Protein AF-W7PWL3-F1 (afdb_monomer_lite)

Sequence (84 aa):
MRSDEFYMHRALDQAREGLAAGEVPVGAVVVDASGDIVGAGYNSPVSCHDPSAHAEVRALRDAGAGWATIGSTAARFTLPSSPA

Structure (mmCIF, N/CA/C/O backbone):
data_AF-W7PWL3-F1
#
_entry.id   AF-W7PWL3-F1
#
loop_
_atom_site.group_PDB
_atom_site.id
_atom_site.type_symbol
_atom_site.label_atom_id
_atom_site.label_alt_id
_atom_site.label_comp_id
_atom_site.label_asym_id
_atom_site.label_entity_id
_atom_site.label_seq_id
_atom_site.pdbx_PDB_ins_code
_atom_site.Cartn_x
_atom_site.Cartn_y
_atom_site.Cartn_z
_atom_site.occupancy
_atom_site.B_iso_or_equiv
_atom_site.auth_seq_id
_atom_site.auth_comp_id
_atom_site.auth_asym_id
_atom_site.auth_atom_id
_atom_site.pdbx_PDB_model_num
ATOM 1 N N . MET A 1 1 ? 10.059 4.275 -17.803 1.00 61.16 1 MET A N 1
ATOM 2 C CA . MET A 1 1 ? 9.922 4.706 -16.396 1.00 61.16 1 MET A CA 1
ATOM 3 C C . MET A 1 1 ? 8.871 5.806 -16.328 1.00 61.16 1 MET A C 1
ATOM 5 O O . MET A 1 1 ? 8.968 6.746 -17.111 1.00 61.16 1 MET A O 1
ATOM 9 N N . ARG A 1 2 ? 7.823 5.645 -15.510 1.00 81.94 2 ARG A N 1
ATOM 10 C CA . ARG A 1 2 ? 6.771 6.669 -15.345 1.00 81.94 2 ARG A CA 1
ATOM 11 C C . ARG A 1 2 ? 7.256 7.796 -14.422 1.00 81.94 2 ARG A C 1
ATOM 13 O O . ARG A 1 2 ? 8.291 7.641 -13.780 1.00 81.94 2 ARG A O 1
ATOM 20 N N . SER A 1 3 ? 6.536 8.918 -14.389 1.00 86.44 3 SER A N 1
ATOM 21 C CA . SER A 1 3 ? 6.858 10.049 -13.511 1.00 86.44 3 SER A CA 1
ATOM 22 C C . SER A 1 3 ? 6.584 9.725 -12.041 1.00 86.44 3 SER A C 1
ATOM 24 O O . SER A 1 3 ? 5.678 8.95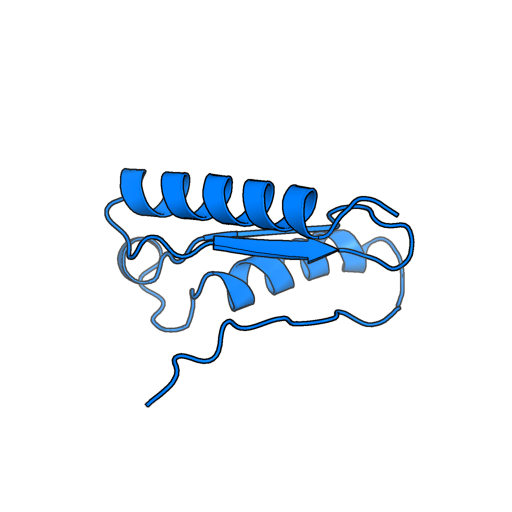3 -11.727 1.00 86.44 3 SER A O 1
ATOM 26 N N . ASP A 1 4 ? 7.315 10.374 -11.137 1.00 83.12 4 ASP A N 1
ATOM 27 C CA . ASP A 1 4 ? 7.085 10.262 -9.690 1.00 83.12 4 ASP A CA 1
ATOM 28 C C . ASP A 1 4 ? 5.645 10.643 -9.315 1.00 83.12 4 ASP A C 1
ATOM 30 O O . ASP A 1 4 ? 5.015 9.985 -8.491 1.00 83.12 4 ASP A O 1
ATOM 34 N N . GLU A 1 5 ? 5.076 11.637 -10.001 1.00 85.94 5 GLU A N 1
ATOM 35 C CA . GLU A 1 5 ? 3.678 12.058 -9.856 1.00 85.94 5 GLU A CA 1
ATOM 36 C C . GLU A 1 5 ? 2.683 10.924 -10.156 1.00 85.94 5 GLU A C 1
ATOM 38 O O . GLU A 1 5 ? 1.695 10.760 -9.441 1.00 85.94 5 GLU A O 1
ATOM 43 N N . PHE A 1 6 ? 2.964 10.077 -11.155 1.00 88.94 6 PHE A N 1
ATOM 44 C CA . PHE A 1 6 ? 2.128 8.911 -11.443 1.00 88.94 6 PHE A CA 1
ATOM 45 C C . PHE A 1 6 ? 2.110 7.932 -10.263 1.00 88.94 6 PHE A C 1
ATOM 47 O O . PHE A 1 6 ? 1.040 7.466 -9.870 1.00 88.94 6 PHE A O 1
ATOM 54 N N . TYR A 1 7 ? 3.271 7.620 -9.679 1.00 87.06 7 TYR A N 1
ATOM 55 C CA . TYR A 1 7 ? 3.342 6.695 -8.544 1.00 87.06 7 TYR A CA 1
ATOM 56 C C . TYR A 1 7 ? 2.742 7.306 -7.275 1.00 87.06 7 TYR A C 1
ATOM 58 O O . TYR A 1 7 ? 2.051 6.610 -6.532 1.00 87.06 7 TYR A O 1
ATOM 66 N N . MET A 1 8 ? 2.911 8.614 -7.072 1.00 88.50 8 MET A N 1
ATOM 67 C CA . MET A 1 8 ? 2.264 9.347 -5.985 1.00 88.50 8 MET A CA 1
ATOM 68 C C . MET A 1 8 ? 0.739 9.305 -6.098 1.00 88.50 8 MET A C 1
ATOM 70 O O . MET A 1 8 ? 0.064 9.065 -5.100 1.00 88.50 8 MET A O 1
ATOM 74 N N . HIS A 1 9 ? 0.174 9.446 -7.300 1.00 90.50 9 HIS A N 1
ATOM 75 C CA . HIS A 1 9 ? -1.266 9.263 -7.497 1.00 90.50 9 HIS A CA 1
ATOM 76 C C . HIS A 1 9 ? -1.734 7.851 -7.134 1.00 90.50 9 HIS A C 1
ATOM 78 O O . HIS A 1 9 ? -2.780 7.703 -6.509 1.00 90.50 9 HIS A O 1
ATOM 84 N N . ARG A 1 10 ? -0.943 6.818 -7.446 1.00 90.50 10 ARG A N 1
ATOM 85 C CA . ARG A 1 10 ? -1.264 5.433 -7.066 1.00 90.50 10 ARG A CA 1
ATOM 86 C C . ARG A 1 10 ? -1.188 5.197 -5.560 1.00 90.50 10 ARG A C 1
ATOM 88 O O . ARG A 1 10 ? -2.059 4.530 -5.011 1.00 90.50 10 ARG A O 1
ATOM 95 N N . ALA A 1 11 ? -0.208 5.786 -4.881 1.00 85.94 11 ALA A N 1
ATOM 96 C CA . ALA A 1 11 ? -0.145 5.771 -3.422 1.00 85.94 11 ALA A CA 1
ATOM 97 C C . ALA A 1 11 ? -1.349 6.500 -2.792 1.00 85.94 11 ALA A C 1
ATOM 99 O O . ALA A 1 11 ? -1.917 6.022 -1.812 1.00 85.94 11 ALA A O 1
ATOM 100 N N . LEU A 1 12 ? -1.793 7.615 -3.382 1.00 86.88 12 LEU A N 1
ATOM 101 C CA . LEU A 1 12 ? -2.994 8.329 -2.938 1.00 86.88 12 LEU A CA 1
ATOM 102 C C . LEU A 1 12 ? -4.278 7.518 -3.154 1.00 86.88 12 LEU A C 1
ATOM 104 O O . LEU A 1 12 ? -5.169 7.579 -2.311 1.00 86.88 12 LEU A O 1
ATOM 108 N N . ASP A 1 13 ? -4.380 6.744 -4.237 1.00 91.31 13 ASP A N 1
ATOM 109 C CA . ASP A 1 13 ? -5.507 5.826 -4.441 1.00 91.31 13 ASP A CA 1
ATOM 110 C C . ASP A 1 13 ? -5.580 4.785 -3.313 1.00 91.31 13 ASP A C 1
ATOM 112 O O . ASP A 1 13 ? -6.643 4.586 -2.731 1.00 91.31 13 ASP A O 1
ATOM 116 N N . GLN A 1 14 ? -4.442 4.215 -2.908 1.00 88.75 14 GLN A N 1
ATOM 117 C CA . GLN A 1 14 ? -4.368 3.314 -1.751 1.00 88.75 14 GLN A CA 1
ATOM 118 C C . GLN A 1 14 ? -4.734 4.021 -0.435 1.00 88.75 14 GLN A C 1
ATOM 120 O O . GLN A 1 14 ? -5.488 3.491 0.378 1.00 88.75 14 GLN A O 1
ATOM 125 N N . ALA A 1 15 ? -4.282 5.260 -0.230 1.00 84.75 15 ALA A N 1
ATOM 126 C CA . ALA A 1 15 ? -4.666 6.044 0.944 1.00 84.75 15 ALA A CA 1
ATOM 127 C C . ALA A 1 15 ? -6.189 6.284 1.021 1.00 84.75 15 ALA A C 1
ATOM 129 O O . ALA A 1 15 ? -6.758 6.275 2.114 1.00 84.75 15 ALA A O 1
ATOM 130 N N . ARG A 1 16 ? -6.862 6.463 -0.127 1.00 89.38 16 ARG A N 1
ATOM 131 C CA . ARG A 1 16 ? -8.329 6.580 -0.205 1.00 89.38 16 ARG A CA 1
ATOM 132 C C . ARG A 1 16 ? -9.029 5.275 0.167 1.00 89.38 16 ARG A C 1
ATOM 134 O O . ARG A 1 16 ? -10.060 5.330 0.831 1.00 89.38 16 ARG A O 1
ATOM 141 N N . GLU A 1 17 ? -8.477 4.127 -0.218 1.00 87.69 17 GLU A N 1
ATOM 142 C CA . GLU A 1 17 ? -8.989 2.815 0.206 1.00 87.69 17 GLU A CA 1
ATOM 143 C C . GLU A 1 17 ? -8.870 2.638 1.724 1.00 87.69 17 GLU A C 1
ATOM 145 O O . GLU A 1 17 ? -9.841 2.246 2.371 1.00 87.69 17 GLU A O 1
ATOM 150 N N . GLY A 1 18 ? -7.731 3.025 2.310 1.00 84.31 18 GLY A N 1
ATOM 151 C CA . GLY A 1 18 ? -7.554 3.049 3.765 1.00 84.31 18 GLY A CA 1
ATOM 152 C C . GLY A 1 18 ? -8.561 3.961 4.464 1.00 84.31 18 GLY A C 1
ATOM 153 O O . GLY A 1 18 ? -9.195 3.550 5.433 1.00 84.31 18 GLY A O 1
ATOM 154 N N . LEU A 1 19 ? -8.796 5.159 3.919 1.00 85.38 19 LEU A N 1
ATOM 155 C CA . LEU A 1 19 ? -9.812 6.074 4.441 1.00 85.38 19 LEU A CA 1
ATOM 156 C C . LEU A 1 19 ? -11.216 5.455 4.408 1.00 85.38 19 LEU A C 1
ATOM 158 O O . LEU A 1 19 ? -11.959 5.556 5.381 1.00 85.38 19 LEU A O 1
ATOM 162 N N . ALA A 1 20 ? -11.581 4.810 3.296 1.00 87.19 20 ALA A N 1
ATOM 163 C CA . ALA A 1 20 ? -12.871 4.141 3.145 1.00 87.19 20 ALA A CA 1
ATOM 164 C C . ALA A 1 20 ? -13.027 2.955 4.113 1.00 87.19 20 ALA A C 1
ATOM 166 O O . ALA A 1 20 ? -14.136 2.675 4.564 1.00 87.19 20 ALA A O 1
ATOM 167 N N . ALA A 1 21 ? -11.920 2.300 4.469 1.00 83.44 21 ALA A N 1
ATOM 168 C CA . ALA A 1 21 ? -11.867 1.256 5.488 1.00 83.44 21 ALA A CA 1
ATOM 169 C C . ALA A 1 21 ? -11.882 1.799 6.935 1.00 83.44 21 ALA A C 1
ATOM 171 O O . ALA A 1 21 ? -11.890 1.010 7.876 1.00 83.44 21 ALA A O 1
ATOM 172 N N . GLY A 1 22 ? -11.907 3.124 7.133 1.00 83.69 22 GLY A N 1
ATOM 173 C CA . GLY A 1 22 ? -11.873 3.750 8.459 1.00 83.69 22 GLY A CA 1
ATOM 174 C C . GLY A 1 22 ? -10.486 3.755 9.109 1.00 83.69 22 GLY A C 1
ATOM 175 O O . GLY A 1 22 ? -10.371 3.959 10.316 1.00 83.69 22 GLY A O 1
ATOM 176 N N . GLU A 1 23 ? -9.439 3.529 8.319 1.00 82.81 23 GLU A N 1
ATOM 177 C CA . GLU A 1 23 ? -8.046 3.515 8.753 1.00 82.81 23 GLU A CA 1
ATOM 178 C C . GLU A 1 23 ? -7.378 4.878 8.533 1.00 82.81 23 GLU A C 1
ATOM 180 O O . GLU A 1 23 ? -7.892 5.758 7.837 1.00 82.81 23 GLU A O 1
ATOM 185 N N . VAL A 1 24 ? -6.179 5.052 9.098 1.00 82.00 24 VAL A N 1
ATOM 186 C CA . VAL A 1 24 ? -5.349 6.229 8.799 1.00 82.00 24 VAL A CA 1
ATOM 187 C C . VAL A 1 24 ? -5.052 6.256 7.288 1.00 82.00 24 VAL A C 1
ATOM 189 O O . VAL A 1 24 ? -4.549 5.258 6.765 1.00 82.00 24 VAL A O 1
ATOM 192 N N . PRO A 1 25 ? -5.328 7.367 6.576 1.00 82.06 25 PRO A N 1
ATOM 193 C CA . PRO A 1 25 ? -5.240 7.444 5.118 1.00 82.06 25 PRO A CA 1
ATOM 194 C C . PRO A 1 25 ? -3.787 7.553 4.646 1.00 82.06 25 PRO A C 1
ATOM 196 O O . PRO A 1 25 ? -3.317 8.612 4.231 1.00 82.06 25 PRO A O 1
ATOM 199 N N . VAL A 1 26 ? -3.064 6.441 4.719 1.00 85.25 26 VAL A N 1
ATOM 200 C CA . VAL A 1 26 ? -1.687 6.301 4.240 1.00 85.25 26 VAL A CA 1
ATOM 201 C C . VAL A 1 26 ? -1.651 5.144 3.255 1.00 85.25 26 VAL A C 1
ATOM 203 O O . VAL A 1 26 ? -2.144 4.055 3.551 1.00 85.25 26 VAL A O 1
ATOM 206 N N . GLY A 1 27 ? -1.069 5.392 2.086 1.00 86.00 27 GLY A N 1
ATOM 207 C CA . GLY A 1 27 ? -0.899 4.415 1.020 1.00 86.00 27 GLY A CA 1
ATOM 208 C C . GLY A 1 27 ? 0.536 4.409 0.511 1.00 86.00 27 GLY A C 1
ATOM 209 O O . GLY A 1 27 ? 1.225 5.428 0.553 1.00 86.00 27 GLY A O 1
ATOM 210 N N . ALA A 1 28 ? 0.984 3.252 0.042 1.00 84.56 28 ALA A N 1
ATOM 211 C CA . ALA A 1 28 ? 2.323 3.017 -0.467 1.00 84.56 28 ALA A CA 1
ATOM 212 C C . ALA A 1 28 ? 2.269 2.111 -1.701 1.00 84.56 28 ALA A C 1
ATOM 214 O O . ALA A 1 28 ? 1.408 1.238 -1.821 1.00 84.56 28 ALA A O 1
ATOM 215 N N . VAL A 1 29 ? 3.215 2.315 -2.615 1.00 88.06 29 VAL A N 1
ATOM 216 C CA . VAL A 1 29 ? 3.419 1.470 -3.795 1.00 88.06 29 VAL A CA 1
ATOM 217 C C . VAL A 1 29 ? 4.900 1.138 -3.932 1.00 88.06 29 VAL A C 1
ATOM 219 O O . VAL A 1 29 ? 5.758 1.972 -3.647 1.00 88.06 29 VAL A O 1
ATOM 222 N N . VAL A 1 30 ? 5.201 -0.080 -4.367 1.00 86.88 30 VAL A N 1
ATOM 223 C CA . VAL A 1 30 ? 6.551 -0.551 -4.681 1.00 86.88 30 VAL A CA 1
ATOM 224 C C . VAL A 1 30 ? 6.672 -0.642 -6.190 1.00 86.88 30 VAL A C 1
ATOM 226 O O . VAL A 1 30 ? 5.831 -1.248 -6.851 1.00 86.88 30 VAL A O 1
ATOM 229 N N . VAL A 1 31 ? 7.727 -0.038 -6.726 1.00 85.81 31 VAL A N 1
ATOM 230 C CA . VAL A 1 31 ? 8.015 -0.000 -8.159 1.00 85.81 31 VAL A CA 1
ATOM 231 C C . VAL A 1 31 ? 9.325 -0.734 -8.409 1.00 85.81 31 VAL A C 1
ATOM 233 O O . VAL A 1 31 ? 10.289 -0.531 -7.668 1.00 85.81 31 VAL A O 1
ATOM 236 N N . ASP A 1 32 ? 9.363 -1.583 -9.431 1.00 85.31 32 ASP A N 1
ATOM 237 C CA . ASP A 1 32 ? 10.576 -2.290 -9.831 1.00 85.31 32 ASP A CA 1
ATOM 238 C C . ASP A 1 32 ? 11.495 -1.447 -10.737 1.00 85.31 32 ASP A C 1
ATOM 240 O O . ASP A 1 32 ? 11.215 -0.296 -11.086 1.00 85.31 32 ASP A O 1
ATOM 244 N N . ALA A 1 33 ? 12.623 -2.035 -11.139 1.00 81.75 33 ALA A N 1
ATOM 245 C CA . ALA A 1 33 ? 13.577 -1.392 -12.039 1.00 81.75 33 ALA A CA 1
ATOM 246 C C . ALA A 1 33 ? 13.029 -1.167 -13.466 1.00 81.75 33 ALA A C 1
ATOM 248 O O . ALA A 1 33 ? 13.540 -0.304 -14.182 1.00 81.75 33 ALA A O 1
ATOM 249 N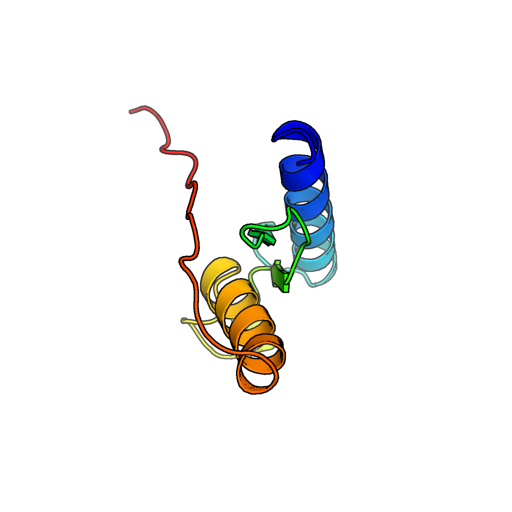 N . SER A 1 34 ? 11.993 -1.906 -13.876 1.00 82.81 34 SER A N 1
ATOM 250 C CA . SER A 1 34 ? 11.300 -1.743 -15.163 1.00 82.81 34 SER A CA 1
ATOM 251 C C . SER A 1 34 ? 10.329 -0.552 -15.141 1.00 82.81 34 SER A C 1
ATOM 253 O O . SER A 1 34 ? 9.993 0.012 -16.188 1.00 82.81 34 SER A O 1
ATOM 255 N N . GLY A 1 35 ? 9.944 -0.093 -13.945 1.00 83.44 35 GLY A N 1
ATOM 256 C CA . GLY A 1 35 ? 8.963 0.967 -13.730 1.00 83.44 35 GLY A CA 1
ATOM 257 C C . GLY A 1 35 ? 7.534 0.445 -13.573 1.00 83.44 35 GLY A C 1
ATOM 258 O O . GLY A 1 35 ? 6.587 1.219 -13.742 1.00 83.44 35 GLY A O 1
ATOM 259 N N . ASP A 1 36 ? 7.379 -0.842 -13.273 1.00 85.81 36 ASP A N 1
ATOM 260 C CA . ASP A 1 36 ? 6.096 -1.470 -13.002 1.00 85.81 36 ASP A CA 1
ATOM 261 C C . ASP A 1 36 ? 5.825 -1.494 -11.499 1.00 85.81 36 ASP A C 1
ATOM 263 O O . ASP A 1 36 ? 6.728 -1.654 -10.677 1.00 85.81 36 ASP A O 1
ATOM 267 N N . ILE A 1 37 ? 4.560 -1.295 -11.128 1.00 86.62 37 ILE A N 1
ATOM 268 C CA . ILE A 1 37 ? 4.140 -1.392 -9.730 1.00 86.62 37 ILE A CA 1
ATOM 269 C C . ILE A 1 37 ? 4.041 -2.875 -9.400 1.00 86.62 37 ILE A C 1
ATOM 271 O O . ILE A 1 37 ? 3.155 -3.564 -9.900 1.00 86.62 37 ILE A O 1
ATOM 275 N N . VAL A 1 38 ? 4.963 -3.346 -8.570 1.00 87.62 38 VAL A N 1
ATOM 276 C CA . VAL A 1 38 ? 5.050 -4.748 -8.153 1.00 87.62 38 VAL A CA 1
ATOM 277 C C . VAL A 1 38 ? 4.365 -5.007 -6.820 1.00 87.62 38 VAL A C 1
ATOM 279 O O . VAL A 1 38 ? 4.126 -6.161 -6.497 1.00 87.62 38 VAL A O 1
ATOM 282 N N . GLY A 1 39 ? 4.012 -3.962 -6.071 1.00 87.94 39 GLY A N 1
ATOM 283 C CA . GLY A 1 39 ? 3.177 -4.102 -4.885 1.00 87.94 39 GLY A CA 1
ATOM 284 C C . GLY A 1 39 ? 2.480 -2.808 -4.494 1.00 87.94 39 GLY A C 1
ATOM 285 O O . GLY A 1 39 ? 2.981 -1.714 -4.765 1.00 87.94 39 GLY A O 1
ATOM 286 N N . ALA A 1 40 ? 1.330 -2.926 -3.845 1.00 89.12 40 ALA A N 1
ATOM 287 C CA . ALA A 1 40 ? 0.569 -1.802 -3.314 1.00 89.12 40 ALA A CA 1
ATOM 288 C C . ALA A 1 40 ? 0.010 -2.127 -1.923 1.00 89.12 40 ALA A C 1
ATOM 290 O O . ALA A 1 40 ? -0.230 -3.282 -1.578 1.00 89.12 40 ALA A O 1
ATOM 291 N N . GLY A 1 41 ? -0.177 -1.106 -1.092 1.00 86.69 41 GLY A N 1
ATOM 292 C CA . GLY A 1 41 ? -0.761 -1.302 0.225 1.00 86.69 41 GLY A CA 1
ATOM 293 C C . GLY A 1 41 ? -1.202 -0.012 0.889 1.00 86.69 41 GLY A C 1
ATOM 294 O O . GLY A 1 41 ? -0.648 1.059 0.652 1.00 86.69 41 GLY A O 1
ATOM 295 N N . TYR A 1 42 ? -2.192 -0.136 1.765 1.00 87.06 42 TYR A N 1
ATOM 296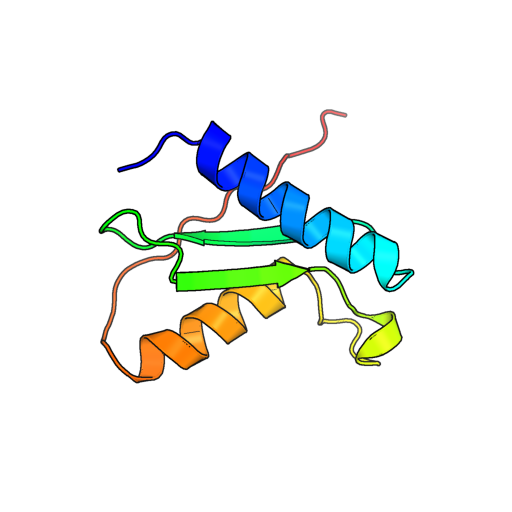 C CA . TYR A 1 42 ? -2.683 0.938 2.619 1.00 87.06 42 TYR A CA 1
ATOM 297 C C . TYR A 1 42 ? -2.632 0.521 4.084 1.00 87.06 42 TYR A C 1
ATOM 299 O O . TYR A 1 42 ? -2.648 -0.668 4.402 1.00 87.06 42 TYR A O 1
ATOM 307 N N . ASN A 1 43 ? -2.544 1.493 4.984 1.00 80.94 43 ASN A N 1
ATOM 308 C CA . ASN A 1 43 ? -2.477 1.239 6.417 1.00 80.94 43 ASN A CA 1
ATOM 309 C C . ASN A 1 43 ? -3.749 0.510 6.891 1.00 80.94 43 ASN A C 1
ATOM 311 O O . ASN A 1 43 ? -4.856 0.962 6.610 1.00 80.94 43 ASN A O 1
ATOM 315 N N . SER A 1 44 ? -3.611 -0.639 7.560 1.00 78.56 44 SER A N 1
ATOM 316 C CA . SER A 1 44 ? -4.750 -1.428 8.076 1.00 78.56 44 SER A CA 1
ATOM 317 C C . SER A 1 44 ? -4.532 -2.045 9.467 1.00 78.56 44 SER A C 1
ATOM 319 O O . SER A 1 44 ? -4.844 -3.222 9.667 1.00 78.56 44 SER A O 1
ATOM 321 N N . PRO A 1 45 ? -3.971 -1.314 10.445 1.00 73.12 45 PRO A N 1
ATOM 322 C CA . PRO A 1 45 ? -3.694 -1.861 11.766 1.00 73.12 45 PRO A CA 1
ATOM 323 C C . PRO A 1 45 ? -4.961 -2.233 12.539 1.00 73.12 45 PRO A C 1
ATOM 325 O O . PRO A 1 45 ? -4.938 -3.202 13.300 1.00 73.12 45 PRO A O 1
ATOM 328 N N . VAL A 1 46 ? -6.068 -1.505 12.344 1.00 70.75 46 VAL A N 1
ATOM 329 C CA . VAL A 1 46 ? -7.327 -1.772 13.053 1.00 70.75 46 VAL A CA 1
ATOM 330 C C . VAL A 1 46 ? -8.020 -3.001 12.462 1.00 70.75 46 VAL A C 1
ATOM 332 O O . VAL A 1 46 ? -8.419 -3.899 13.198 1.00 70.75 46 VAL A O 1
ATOM 335 N N . SER A 1 47 ? -8.091 -3.081 11.136 1.00 75.00 47 SER A N 1
ATOM 336 C CA . SER A 1 47 ? -8.789 -4.122 10.378 1.00 75.00 47 SER A CA 1
ATOM 337 C C . SER A 1 47 ? -8.048 -5.458 10.385 1.00 75.00 47 SER A C 1
ATOM 339 O O . SER A 1 47 ? -8.675 -6.514 10.403 1.00 75.00 47 SER A O 1
ATOM 341 N N . CYS A 1 48 ? -6.711 -5.435 10.376 1.00 71.44 48 CYS A N 1
ATOM 342 C CA . CYS A 1 48 ? -5.890 -6.645 10.434 1.00 71.44 48 CYS A CA 1
ATOM 343 C C . CYS A 1 48 ? -5.521 -7.062 11.866 1.00 71.44 48 CYS A C 1
ATOM 345 O O . CYS A 1 48 ? -4.853 -8.082 12.025 1.00 71.44 48 CYS A O 1
ATOM 347 N N . HIS A 1 49 ? -5.921 -6.291 12.890 1.00 73.38 49 HIS A N 1
ATOM 348 C CA . HIS A 1 49 ? -5.497 -6.476 14.287 1.00 73.38 49 HIS A CA 1
ATOM 349 C C . HIS A 1 49 ? -3.973 -6.640 14.447 1.00 73.38 49 HIS A C 1
ATOM 351 O O . HIS A 1 49 ? -3.492 -7.306 15.365 1.00 73.38 49 HIS A O 1
ATOM 357 N N . ASP A 1 50 ? -3.210 -6.032 13.540 1.00 72.19 50 ASP A N 1
ATOM 358 C CA . ASP A 1 50 ? -1.760 -6.141 13.460 1.00 72.19 50 ASP A CA 1
ATOM 359 C C . ASP A 1 50 ? -1.182 -4.721 13.529 1.00 72.19 50 ASP A C 1
ATOM 361 O O . ASP A 1 50 ? -1.270 -3.978 12.549 1.00 72.19 50 ASP A O 1
ATOM 365 N N . PRO A 1 51 ? -0.565 -4.317 14.655 1.00 73.12 51 PRO A N 1
ATOM 366 C CA . PRO A 1 51 ? 0.018 -2.984 14.794 1.00 73.12 51 PRO A CA 1
ATOM 367 C C . PRO A 1 51 ? 1.198 -2.743 13.835 1.00 73.12 51 PRO A C 1
ATOM 369 O O . PRO A 1 51 ? 1.672 -1.616 13.729 1.00 73.12 51 PRO A O 1
ATOM 372 N N . SER A 1 52 ? 1.686 -3.778 13.140 1.00 73.44 52 SER A N 1
ATOM 373 C CA . SER A 1 52 ? 2.712 -3.672 12.101 1.00 73.44 52 SER A CA 1
ATOM 374 C C . SER A 1 52 ? 2.153 -3.562 10.678 1.00 73.44 52 SER A C 1
ATOM 376 O O . SER A 1 52 ? 2.937 -3.362 9.749 1.00 73.44 52 SER A O 1
ATOM 378 N N . ALA A 1 53 ? 0.828 -3.646 10.480 1.00 76.00 53 ALA A N 1
ATOM 379 C CA . ALA A 1 53 ? 0.164 -3.571 9.172 1.00 76.00 53 ALA A CA 1
ATOM 380 C C . ALA A 1 53 ? 0.097 -2.141 8.598 1.00 76.00 53 ALA A C 1
ATOM 382 O O . ALA A 1 53 ? -0.934 -1.694 8.087 1.00 76.00 53 ALA A O 1
ATOM 383 N N . HIS A 1 54 ? 1.224 -1.434 8.659 1.00 77.69 54 HIS A N 1
ATOM 384 C CA . HIS A 1 54 ? 1.430 -0.160 7.992 1.00 77.69 54 HIS A CA 1
ATOM 385 C C . HIS A 1 54 ? 1.416 -0.326 6.468 1.00 77.69 54 HIS A C 1
ATOM 387 O O . HIS A 1 54 ? 1.697 -1.410 5.937 1.00 77.69 54 HIS A O 1
ATOM 393 N N . ALA A 1 55 ? 1.092 0.759 5.761 1.00 73.75 55 ALA A N 1
ATOM 394 C CA . ALA A 1 55 ? 0.965 0.774 4.304 1.00 73.75 55 ALA A CA 1
ATOM 395 C C . ALA A 1 55 ? 2.215 0.214 3.614 1.00 73.75 55 ALA A C 1
ATOM 397 O O . ALA A 1 55 ? 2.123 -0.553 2.657 1.00 73.75 55 ALA A O 1
ATOM 398 N N . GLU A 1 56 ? 3.387 0.536 4.148 1.00 78.88 56 GLU A N 1
ATOM 399 C CA . GLU A 1 56 ? 4.662 0.160 3.569 1.00 78.88 56 GLU A CA 1
ATOM 400 C C . GLU A 1 56 ? 4.998 -1.318 3.769 1.00 78.88 56 GLU A C 1
ATOM 402 O O . GLU A 1 56 ? 5.505 -1.975 2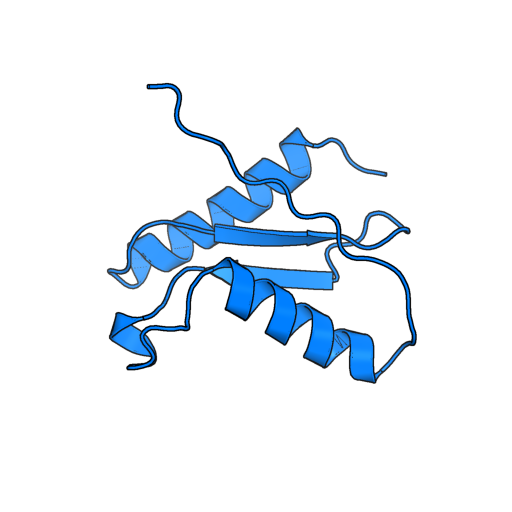.861 1.00 78.88 56 GLU A O 1
ATOM 407 N N . VAL A 1 57 ? 4.666 -1.867 4.941 1.00 81.62 57 VAL A N 1
ATOM 408 C CA . VAL A 1 57 ? 4.828 -3.298 5.230 1.00 81.62 57 VAL A CA 1
ATOM 409 C C . VAL A 1 57 ? 3.916 -4.114 4.323 1.00 81.62 57 VAL A C 1
ATOM 411 O O . VAL A 1 57 ? 4.327 -5.153 3.810 1.00 81.62 57 VAL A O 1
ATOM 414 N N . ARG A 1 58 ? 2.693 -3.635 4.076 1.00 82.06 58 ARG A N 1
ATOM 415 C CA . ARG A 1 58 ? 1.761 -4.292 3.156 1.00 82.06 58 ARG A CA 1
ATOM 416 C C . ARG A 1 58 ? 2.231 -4.208 1.710 1.00 82.06 58 ARG A C 1
ATOM 418 O O . ARG A 1 58 ? 2.269 -5.245 1.062 1.00 82.06 58 ARG A O 1
ATOM 425 N N . ALA A 1 59 ? 2.680 -3.042 1.247 1.00 82.44 59 ALA A N 1
ATOM 426 C CA . ALA A 1 59 ? 3.200 -2.887 -0.109 1.00 82.44 59 ALA A CA 1
ATOM 427 C C . ALA A 1 59 ? 4.444 -3.764 -0.361 1.00 82.44 59 ALA A C 1
ATOM 429 O O . ALA A 1 59 ? 4.580 -4.347 -1.433 1.00 82.44 59 ALA A O 1
ATOM 430 N N . LEU A 1 60 ? 5.322 -3.927 0.639 1.00 81.75 60 LEU A N 1
ATOM 431 C CA . LEU A 1 60 ? 6.469 -4.842 0.565 1.00 81.75 60 LEU A CA 1
ATOM 432 C C . LEU A 1 60 ? 6.069 -6.320 0.629 1.00 81.75 60 LEU A C 1
ATOM 434 O O . LEU A 1 60 ? 6.673 -7.133 -0.065 1.00 81.75 60 LEU A O 1
ATOM 438 N N . ARG A 1 61 ? 5.080 -6.692 1.453 1.00 83.81 61 ARG A N 1
ATOM 439 C CA . ARG A 1 61 ? 4.555 -8.068 1.504 1.00 83.81 61 ARG A CA 1
ATOM 440 C C . ARG A 1 61 ? 3.868 -8.444 0.190 1.00 83.81 61 ARG A C 1
ATOM 442 O O . ARG A 1 61 ? 4.091 -9.548 -0.291 1.00 83.81 61 ARG A O 1
ATOM 449 N N . ASP A 1 62 ? 3.095 -7.530 -0.388 1.00 83.12 62 ASP A N 1
ATOM 450 C CA . ASP A 1 62 ? 2.437 -7.689 -1.689 1.00 83.12 62 ASP A CA 1
ATOM 451 C C . ASP A 1 62 ? 3.477 -7.832 -2.811 1.00 83.12 62 ASP A C 1
ATOM 453 O O . ASP A 1 62 ? 3.476 -8.821 -3.547 1.00 83.12 62 ASP A O 1
ATOM 457 N N . ALA A 1 63 ? 4.480 -6.945 -2.824 1.00 81.88 63 ALA A N 1
ATOM 458 C CA . ALA A 1 63 ? 5.619 -7.056 -3.729 1.00 81.88 63 ALA A CA 1
ATOM 459 C C . ALA A 1 63 ? 6.396 -8.360 -3.543 1.00 81.88 63 ALA A C 1
ATOM 461 O O . ALA A 1 63 ? 6.751 -8.994 -4.525 1.00 81.88 63 ALA A O 1
ATOM 462 N N . GLY A 1 64 ? 6.636 -8.794 -2.305 1.00 77.75 64 GLY A N 1
ATOM 463 C CA . GLY A 1 64 ? 7.326 -10.044 -1.984 1.00 77.75 64 GLY A CA 1
ATOM 464 C C . GLY A 1 64 ? 6.535 -11.294 -2.375 1.00 77.75 64 GLY A C 1
ATOM 465 O O . GLY A 1 64 ? 7.134 -12.271 -2.820 1.00 77.75 64 GLY A O 1
ATOM 466 N N . ALA A 1 65 ? 5.205 -11.263 -2.264 1.00 72.44 65 ALA A N 1
ATOM 467 C CA . ALA A 1 65 ? 4.333 -12.338 -2.729 1.00 72.44 65 ALA A CA 1
ATOM 468 C C . ALA A 1 65 ? 4.370 -12.466 -4.263 1.00 72.44 65 ALA A C 1
ATOM 470 O O . ALA A 1 65 ? 4.414 -13.581 -4.782 1.00 72.44 65 ALA A O 1
ATOM 471 N N . GLY A 1 66 ? 4.442 -11.340 -4.985 1.00 59.00 66 GLY A N 1
ATOM 472 C CA . GLY A 1 66 ? 4.685 -11.318 -6.431 1.00 59.00 66 GLY A CA 1
ATOM 473 C C . GLY A 1 66 ? 6.122 -11.704 -6.819 1.00 59.00 66 GLY A C 1
ATOM 474 O O . GLY A 1 66 ? 6.329 -12.501 -7.735 1.00 59.00 66 GLY A O 1
ATOM 475 N N . TRP A 1 67 ? 7.126 -11.205 -6.091 1.00 50.06 67 TRP A N 1
ATOM 476 C CA . TRP A 1 67 ? 8.561 -11.417 -6.341 1.00 50.06 67 TRP A CA 1
ATOM 477 C C . TRP A 1 67 ? 9.084 -12.796 -5.952 1.00 50.06 67 TRP A C 1
ATOM 479 O O . TRP A 1 67 ? 10.076 -13.237 -6.527 1.00 50.06 67 TRP A O 1
ATOM 489 N N . ALA A 1 68 ? 8.426 -13.534 -5.056 1.00 44.44 68 ALA A N 1
ATOM 490 C CA . ALA A 1 68 ? 8.752 -14.945 -4.833 1.00 44.44 68 ALA A CA 1
ATOM 491 C C . ALA A 1 68 ? 8.607 -15.790 -6.121 1.00 44.44 68 ALA A C 1
ATOM 493 O O . ALA A 1 68 ? 9.139 -16.895 -6.198 1.00 44.44 68 ALA A O 1
ATOM 494 N N . THR A 1 69 ? 7.948 -15.246 -7.152 1.00 43.53 69 THR A N 1
ATOM 495 C CA . THR A 1 69 ? 7.797 -15.858 -8.477 1.00 43.53 69 THR A CA 1
ATOM 496 C C . THR A 1 69 ? 8.900 -15.444 -9.473 1.00 43.53 69 THR A C 1
ATOM 498 O O . THR A 1 69 ? 9.121 -16.150 -10.452 1.00 43.53 69 THR A O 1
ATOM 501 N N . ILE A 1 70 ? 9.629 -14.339 -9.254 1.00 36.19 70 ILE A N 1
ATOM 502 C CA . ILE A 1 70 ? 10.604 -13.784 -10.217 1.00 36.19 70 ILE A CA 1
ATOM 503 C C . ILE A 1 70 ? 11.689 -12.975 -9.483 1.00 36.19 70 ILE A C 1
ATOM 50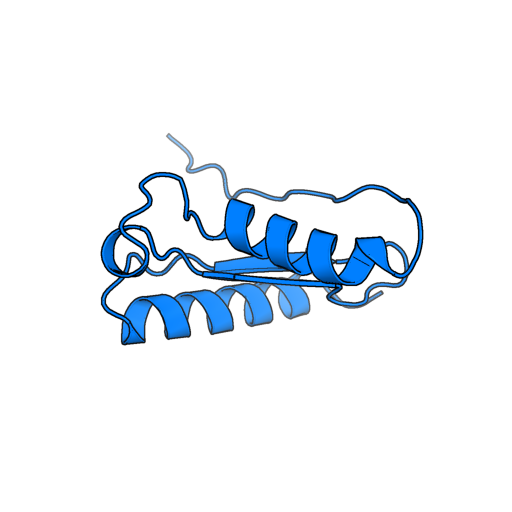5 O O . ILE A 1 70 ? 11.422 -11.931 -8.900 1.00 36.19 70 ILE A O 1
ATOM 509 N N . GLY A 1 71 ? 12.918 -13.500 -9.483 1.00 40.34 71 GLY A N 1
ATOM 510 C CA . GLY A 1 71 ? 14.018 -13.103 -8.599 1.00 40.34 71 GLY A CA 1
ATOM 511 C C . GLY A 1 71 ? 14.504 -11.643 -8.653 1.00 40.34 71 GLY A C 1
ATOM 512 O O . GLY A 1 71 ? 14.572 -11.023 -9.705 1.00 40.34 71 GLY A O 1
ATOM 513 N N . SER A 1 72 ? 14.930 -11.171 -7.471 1.00 48.69 72 SER A N 1
ATOM 514 C CA . SER A 1 72 ? 15.933 -10.130 -7.156 1.00 48.69 72 SER A CA 1
ATOM 515 C C . SER A 1 72 ? 16.011 -8.858 -8.025 1.00 48.69 72 SER A C 1
ATOM 517 O O . SER A 1 72 ? 16.555 -8.928 -9.123 1.00 48.69 72 SER A O 1
ATOM 519 N N . THR A 1 73 ? 15.662 -7.679 -7.464 1.00 38.56 73 THR A N 1
ATOM 520 C CA . THR A 1 73 ? 16.475 -6.422 -7.451 1.00 38.56 73 THR A CA 1
ATOM 521 C C . THR A 1 73 ? 15.751 -5.253 -6.733 1.00 38.56 73 THR A C 1
ATOM 523 O O . THR A 1 73 ? 14.683 -4.835 -7.152 1.00 38.56 73 THR A O 1
ATOM 526 N N . ALA A 1 74 ? 16.383 -4.733 -5.665 1.00 42.69 74 ALA A N 1
ATOM 527 C CA . ALA A 1 74 ? 16.253 -3.432 -4.967 1.00 42.69 74 ALA A CA 1
ATOM 528 C C . ALA A 1 74 ? 14.920 -2.634 -5.002 1.00 42.69 74 ALA A C 1
ATOM 530 O O . ALA A 1 74 ? 14.574 -2.015 -6.003 1.00 42.69 74 ALA A O 1
ATOM 531 N N . ALA A 1 75 ? 14.271 -2.497 -3.835 1.00 42.84 75 ALA A N 1
ATOM 532 C CA . ALA A 1 75 ? 13.172 -1.553 -3.598 1.00 42.84 75 ALA A CA 1
ATOM 533 C C . ALA A 1 75 ? 13.703 -0.178 -3.135 1.00 42.84 75 ALA A C 1
ATOM 535 O O . ALA A 1 75 ? 14.514 -0.096 -2.210 1.00 42.84 75 ALA A O 1
ATOM 536 N N . ARG A 1 76 ? 13.236 0.910 -3.765 1.00 43.59 76 ARG A N 1
ATOM 537 C CA . ARG A 1 76 ? 13.478 2.300 -3.339 1.00 43.59 76 ARG A CA 1
ATOM 538 C C . ARG A 1 76 ? 12.286 2.786 -2.518 1.00 43.59 76 ARG A C 1
ATOM 540 O O . ARG A 1 76 ? 11.151 2.692 -2.966 1.00 43.59 76 ARG A O 1
ATOM 547 N N . PHE A 1 77 ? 12.566 3.321 -1.336 1.00 44.25 77 PHE A N 1
ATOM 548 C CA . PHE A 1 77 ? 11.569 3.784 -0.377 1.00 44.25 77 PHE A CA 1
ATOM 549 C C . PHE A 1 77 ? 11.656 5.309 -0.260 1.00 44.25 77 PHE A C 1
ATOM 551 O O . PHE A 1 77 ? 12.714 5.830 0.094 1.00 44.25 77 PHE A O 1
ATOM 558 N N . THR A 1 78 ? 10.577 6.026 -0.575 1.00 39.06 78 THR A N 1
ATOM 559 C CA . THR A 1 78 ? 10.512 7.489 -0.435 1.00 39.06 78 THR A CA 1
ATOM 560 C C . THR A 1 78 ? 9.463 7.819 0.619 1.00 39.06 78 THR A C 1
ATOM 562 O O . THR A 1 78 ? 8.271 7.674 0.367 1.00 39.06 78 THR A O 1
ATOM 565 N N . LEU A 1 79 ? 9.903 8.241 1.807 1.00 46.53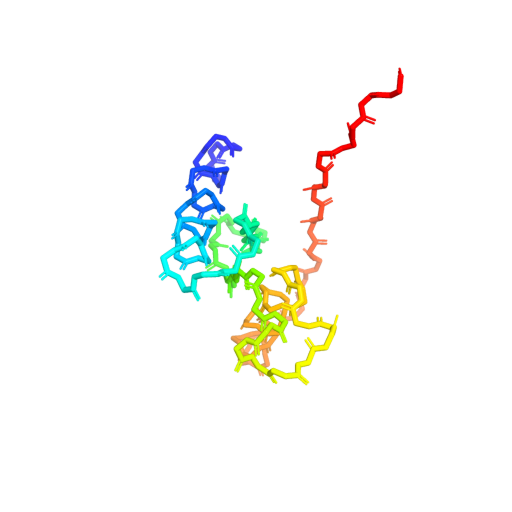 79 LEU A N 1
ATOM 566 C CA . LEU A 1 79 ? 9.023 8.770 2.851 1.00 46.53 79 LEU A CA 1
ATOM 567 C C . LEU A 1 79 ? 8.993 10.303 2.769 1.00 46.53 79 LEU A C 1
ATOM 569 O O . LEU A 1 79 ? 10.063 10.909 2.664 1.00 46.53 79 LEU A O 1
ATOM 573 N N . PRO A 1 80 ? 7.822 10.958 2.866 1.00 45.12 80 PRO A N 1
ATOM 574 C CA . PRO A 1 80 ? 7.768 12.395 3.083 1.00 45.12 80 PRO A CA 1
ATOM 575 C C . PRO A 1 80 ? 8.199 12.695 4.526 1.00 45.12 80 PRO A C 1
ATOM 577 O O . PRO A 1 80 ? 7.448 12.490 5.478 1.00 45.12 80 PRO A O 1
ATOM 580 N N . SER A 1 81 ? 9.432 13.167 4.706 1.00 43.41 81 SER A N 1
ATOM 581 C CA . SER A 1 81 ? 9.879 13.731 5.980 1.00 43.41 81 SER A CA 1
ATOM 582 C C . SER A 1 81 ? 9.132 15.041 6.243 1.00 43.41 81 SER A C 1
ATOM 584 O O . SER A 1 81 ? 9.291 16.005 5.492 1.00 43.41 81 SER A O 1
ATOM 586 N N . SER A 1 82 ? 8.326 15.073 7.305 1.00 39.34 82 SER A N 1
ATOM 587 C CA . SER A 1 82 ? 7.718 16.297 7.838 1.00 39.34 82 SER A CA 1
ATOM 588 C C . SER A 1 82 ? 8.820 17.296 8.225 1.00 39.34 82 SER A C 1
ATOM 590 O O . SER A 1 82 ? 9.728 16.900 8.961 1.00 39.34 82 SER A O 1
ATOM 592 N N . PRO A 1 83 ? 8.786 18.564 7.774 1.00 55.44 83 PRO A N 1
ATOM 593 C CA . PRO A 1 83 ? 9.675 19.582 8.314 1.00 55.44 83 PRO A CA 1
ATOM 594 C C . PRO A 1 83 ? 9.207 19.948 9.729 1.00 55.44 83 PRO A C 1
ATOM 596 O O . PRO A 1 83 ? 8.009 20.135 9.962 1.00 55.44 83 PRO A O 1
ATOM 599 N N . ALA A 1 84 ? 10.156 19.976 10.663 1.00 42.81 84 ALA A N 1
ATOM 600 C CA . ALA A 1 84 ? 10.021 20.648 11.952 1.00 42.81 84 ALA A CA 1
ATOM 601 C C . ALA A 1 84 ? 10.222 22.160 11.783 1.00 42.81 84 ALA A C 1
ATOM 603 O O . ALA A 1 84 ? 10.943 22.547 10.831 1.00 42.81 84 ALA A O 1
#

Radius of gyration: 13.0 Å; chains: 1; bounding box: 29×36×31 Å

Foldseek 3Di:
DDDPVVQVVVQQVQLVVCVVVVHRSGKHFWADPVRDTLFIFDADCPPVVNPPSHRVVRRVVSSVVSDVVPDDDDTDDDDPDDDD

pLDDT: mean 73.95, std 16.95, range [36.19, 91.31]

Secondary structure (DSSP, 8-state):
---HHHHHHHHHHHHHHHHHTTS---EEEEE-TTS-EEEEEE--TTTTT-TT--HHHHHHHHHHHHHTTS--------------